Protein AF-A0A650A701-F1 (afdb_monomer)

Mean predicted aligned error: 5.06 Å

Solvent-accessible surface area (backbone atoms only — not comparable to full-atom values): 3651 Å² total; per-r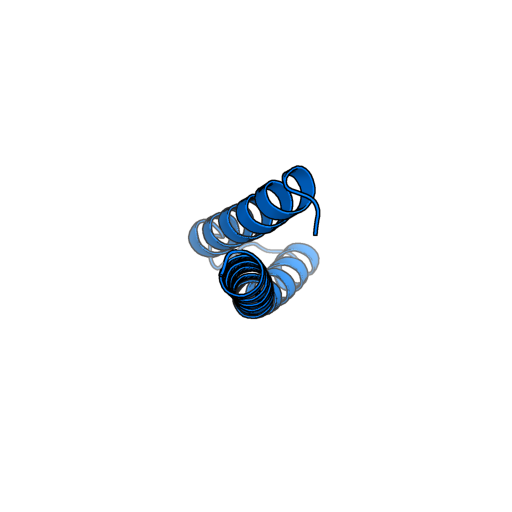esidue (Å²): 134,57,70,71,58,52,54,50,55,52,49,51,44,51,51,37,54,49,49,64,74,66,52,62,97,76,65,88,48,74,66,60,49,54,50,50,54,51,38,57,54,44,62,63,50,46,57,54,53,53,50,54,53,50,51,52,53,53,63,74,70,111

Structure (mmCIF, N/CA/C/O backbone):
data_AF-A0A650A701-F1
#
_entry.id   AF-A0A650A701-F1
#
loop_
_atom_site.group_PDB
_atom_site.id
_atom_site.type_symbol
_atom_site.label_atom_id
_atom_site.label_alt_id
_atom_site.label_comp_id
_atom_site.label_asym_id
_atom_site.label_entity_id
_atom_site.label_seq_id
_atom_site.pdbx_PDB_ins_code
_atom_site.Cartn_x
_atom_site.Cartn_y
_atom_site.Cartn_z
_atom_site.occupancy
_atom_site.B_iso_or_equiv
_atom_site.auth_seq_id
_atom_site.auth_comp_id
_atom_site.auth_asym_id
_atom_site.auth_atom_id
_atom_site.pdbx_PDB_model_num
ATOM 1 N N . MET A 1 1 ? -4.848 -6.507 15.008 1.00 75.56 1 MET A N 1
ATOM 2 C CA . MET A 1 1 ? -3.570 -5.922 14.526 1.00 75.56 1 MET A CA 1
ATOM 3 C C . MET A 1 1 ? -3.164 -4.805 15.478 1.00 75.56 1 MET A C 1
ATOM 5 O O . MET A 1 1 ? -4.055 -4.105 15.936 1.00 75.56 1 MET A O 1
ATOM 9 N N . SER A 1 2 ? -1.880 -4.646 15.809 1.00 86.56 2 SER A N 1
ATOM 10 C CA . SER A 1 2 ? -1.429 -3.529 16.657 1.00 86.56 2 SER A CA 1
ATOM 11 C C . SER A 1 2 ? -1.442 -2.199 15.887 1.00 86.56 2 SER A C 1
ATOM 13 O O . SER A 1 2 ? -1.329 -2.188 14.659 1.00 86.56 2 SER A O 1
ATOM 15 N N . GLU A 1 3 ? -1.562 -1.072 16.593 1.00 85.19 3 GLU A N 1
ATOM 16 C CA . GLU A 1 3 ? -1.588 0.257 15.959 1.00 85.19 3 GLU A CA 1
ATOM 17 C C . GLU A 1 3 ? -0.326 0.579 15.143 1.00 85.19 3 GLU A C 1
ATOM 19 O O . GLU A 1 3 ? -0.477 1.030 14.005 1.00 85.19 3 GLU A O 1
ATOM 24 N N . PRO A 1 4 ? 0.902 0.276 15.620 1.00 91.00 4 PRO A N 1
ATOM 25 C CA . PRO A 1 4 ? 2.109 0.486 14.821 1.00 91.00 4 PRO A CA 1
ATOM 26 C C 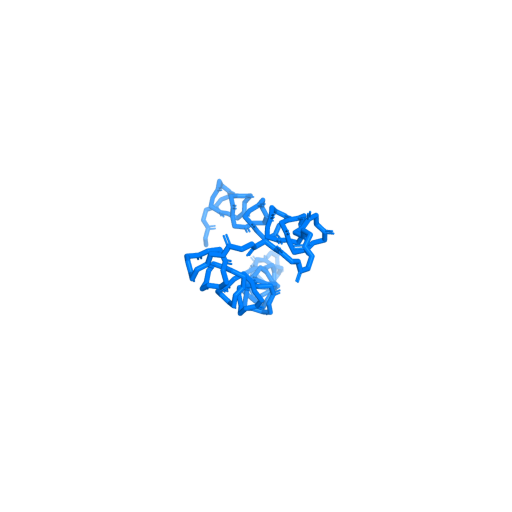. PRO A 1 4 ? 2.077 -0.280 13.492 1.00 91.00 4 PRO A C 1
ATOM 28 O O . PRO A 1 4 ? 2.451 0.262 12.454 1.00 91.00 4 PRO A O 1
ATOM 31 N N . ASN A 1 5 ? 1.549 -1.508 13.499 1.00 91.25 5 ASN A N 1
ATOM 32 C CA . ASN A 1 5 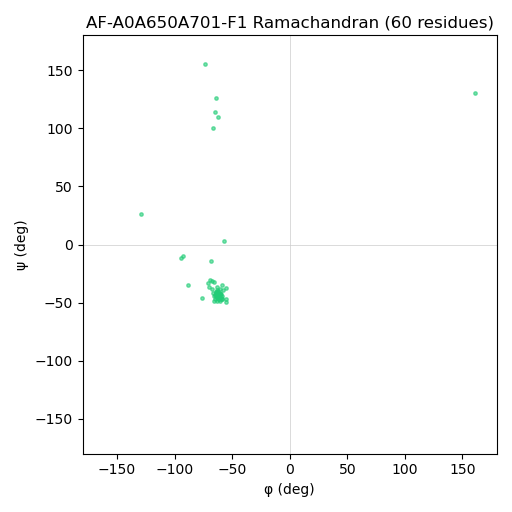? 1.441 -2.330 12.295 1.00 91.25 5 ASN A CA 1
ATOM 33 C C . ASN A 1 5 ? 0.388 -1.774 11.321 1.00 91.25 5 ASN A C 1
ATOM 35 O O . ASN A 1 5 ? 0.606 -1.807 10.112 1.00 91.25 5 ASN A O 1
ATOM 39 N N . PHE A 1 6 ? -0.726 -1.222 11.825 1.00 92.56 6 PHE A N 1
ATOM 40 C CA . PHE A 1 6 ? -1.742 -0.562 10.992 1.00 92.56 6 PHE A CA 1
ATOM 41 C C . PHE A 1 6 ? -1.168 0.657 10.263 1.00 92.56 6 PHE A C 1
ATOM 43 O O . PHE A 1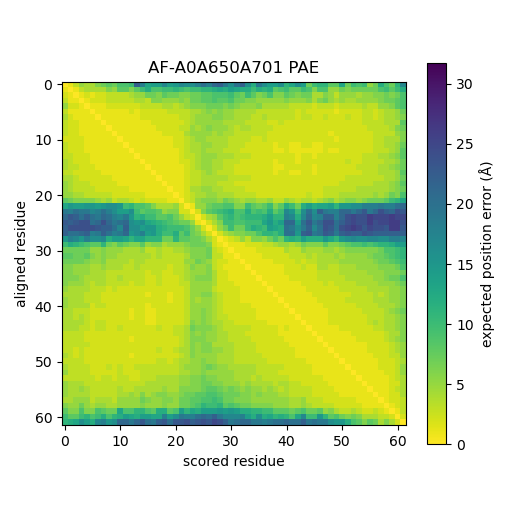 6 ? -1.346 0.807 9.051 1.00 92.56 6 PHE A O 1
ATOM 50 N N . VAL A 1 7 ? -0.439 1.507 10.991 1.00 94.19 7 VAL A N 1
ATOM 51 C CA . VAL A 1 7 ? 0.203 2.703 10.430 1.00 94.19 7 VAL A CA 1
ATOM 52 C C . VAL A 1 7 ? 1.269 2.315 9.408 1.00 94.19 7 VAL A C 1
ATOM 54 O O . VAL A 1 7 ? 1.320 2.904 8.327 1.00 94.19 7 VAL A O 1
ATOM 57 N N . GLN A 1 8 ? 2.077 1.292 9.697 1.00 95.56 8 GLN A N 1
ATOM 58 C CA . GLN A 1 8 ? 3.100 0.803 8.775 1.00 95.56 8 GLN A CA 1
ATOM 59 C C . GLN A 1 8 ? 2.489 0.240 7.485 1.00 95.56 8 GLN A C 1
ATOM 61 O O . GLN A 1 8 ? 2.963 0.570 6.400 1.00 95.56 8 GLN A O 1
ATOM 66 N N . LEU A 1 9 ? 1.420 -0.558 7.581 1.00 95.50 9 LEU A N 1
ATOM 67 C CA . LEU A 1 9 ? 0.732 -1.124 6.417 1.00 95.50 9 LEU A CA 1
ATOM 68 C C . LEU A 1 9 ? 0.105 -0.030 5.541 1.00 95.50 9 LEU A C 1
ATOM 70 O O . LEU A 1 9 ? 0.210 -0.069 4.316 1.00 95.50 9 LEU A O 1
ATOM 74 N N . THR A 1 10 ? -0.493 0.979 6.176 1.00 95.50 10 THR A N 1
ATOM 75 C CA . THR A 1 10 ? -1.081 2.136 5.486 1.00 95.50 10 THR A CA 1
ATOM 76 C C . THR A 1 10 ? -0.005 2.985 4.809 1.00 95.50 10 THR A C 1
ATOM 78 O O . THR A 1 10 ? -0.158 3.379 3.654 1.00 95.50 10 THR A O 1
ATOM 81 N N . THR A 1 11 ? 1.123 3.206 5.488 1.00 96.56 11 THR A N 1
ATOM 82 C CA . THR A 1 11 ? 2.285 3.903 4.919 1.00 96.56 11 THR A CA 1
ATOM 83 C C . THR A 1 11 ? 2.869 3.136 3.737 1.00 96.56 11 THR A C 1
ATOM 85 O O . THR A 1 11 ? 3.174 3.736 2.711 1.00 96.56 11 THR A O 1
ATOM 88 N N . LEU A 1 12 ? 2.986 1.810 3.839 1.00 96.31 12 LEU A N 1
ATOM 89 C CA . LEU A 1 12 ? 3.452 0.963 2.743 1.00 96.31 12 LEU A CA 1
ATOM 90 C C . LEU A 1 12 ? 2.543 1.104 1.517 1.00 96.31 12 LEU A C 1
ATOM 92 O O . LEU A 1 12 ? 3.041 1.306 0.410 1.00 96.31 12 LEU A O 1
ATOM 96 N N . TRP A 1 13 ? 1.224 1.046 1.716 1.00 97.38 13 TRP A N 1
ATOM 97 C CA . TRP A 1 13 ? 0.261 1.250 0.635 1.00 97.38 13 TRP A CA 1
ATOM 98 C C . TRP A 1 13 ? 0.420 2.629 -0.014 1.00 97.38 13 TRP A C 1
ATOM 100 O O . TRP A 1 13 ? 0.492 2.722 -1.237 1.00 97.38 13 TRP A O 1
ATOM 110 N N . PHE A 1 14 ? 0.581 3.685 0.786 1.00 96.25 14 PHE A N 1
ATOM 111 C CA . PHE A 1 14 ? 0.854 5.029 0.280 1.00 96.25 14 PHE A CA 1
ATOM 112 C C . PHE A 1 14 ? 2.146 5.099 -0.555 1.00 96.25 14 PHE A C 1
ATOM 114 O O . PHE A 1 14 ? 2.132 5.623 -1.667 1.00 96.25 14 PHE A O 1
ATOM 121 N N . VAL A 1 15 ? 3.250 4.524 -0.069 1.00 95.69 15 VAL A N 1
ATOM 122 C CA . VAL A 1 15 ? 4.537 4.498 -0.789 1.00 95.69 15 VAL A CA 1
ATOM 123 C C . VAL A 1 15 ? 4.419 3.765 -2.127 1.00 95.69 15 VAL A C 1
ATOM 125 O O . VAL A 1 15 ? 4.993 4.210 -3.117 1.00 95.69 15 VAL A O 1
ATOM 128 N N .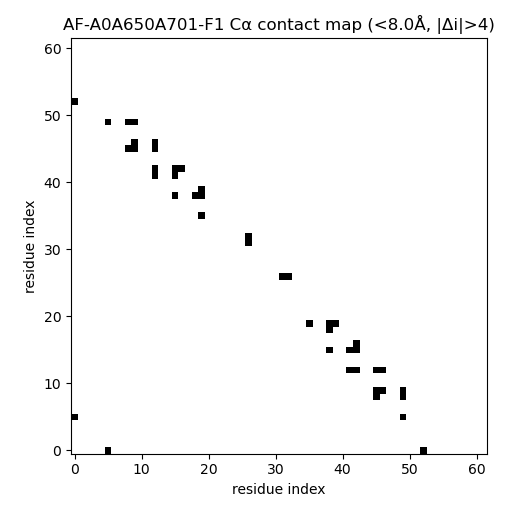 ILE A 1 16 ? 3.645 2.680 -2.188 1.00 95.06 16 ILE A N 1
ATOM 129 C CA . ILE A 1 16 ? 3.384 1.941 -3.431 1.00 95.06 16 ILE A CA 1
ATOM 1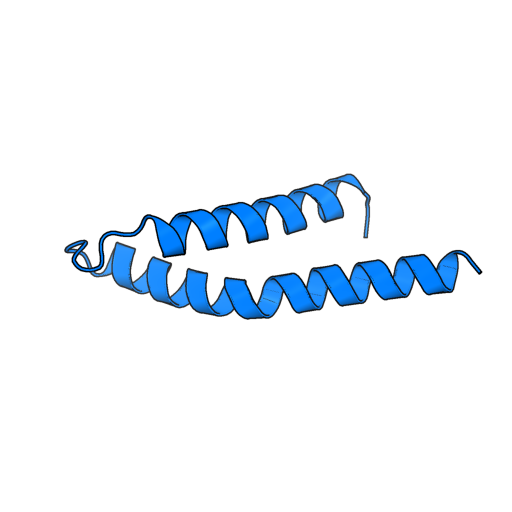30 C C . ILE A 1 16 ? 2.634 2.804 -4.448 1.00 95.06 16 ILE A C 1
ATOM 132 O O . ILE A 1 16 ? 3.002 2.812 -5.622 1.00 95.06 16 ILE A O 1
ATOM 136 N N . LEU A 1 17 ? 1.619 3.557 -4.012 1.00 95.00 17 LEU A N 1
ATOM 137 C CA . LEU A 1 17 ? 0.886 4.474 -4.890 1.00 95.00 17 LEU A CA 1
ATOM 138 C C . LEU A 1 17 ? 1.812 5.551 -5.464 1.00 95.00 17 LEU A C 1
ATOM 140 O O . LEU A 1 17 ? 1.775 5.808 -6.667 1.00 95.00 17 LEU A O 1
ATOM 144 N N . VAL A 1 18 ? 2.675 6.132 -4.623 1.00 94.25 18 VAL A N 1
ATOM 145 C CA . VAL A 1 18 ? 3.681 7.109 -5.064 1.00 94.25 18 VAL A CA 1
ATOM 146 C C . VAL A 1 18 ? 4.633 6.470 -6.072 1.00 94.25 18 VAL A C 1
ATOM 148 O O . VAL A 1 18 ? 4.818 7.019 -7.152 1.00 94.25 18 VAL A O 1
ATOM 151 N N . PHE A 1 19 ? 5.172 5.286 -5.769 1.00 91.25 19 PHE A N 1
ATOM 152 C CA . PHE A 1 19 ? 6.072 4.562 -6.665 1.00 91.25 19 PHE A CA 1
ATOM 153 C C . PHE A 1 19 ? 5.451 4.337 -8.051 1.00 91.25 19 PHE A C 1
ATOM 155 O O . PHE A 1 19 ? 6.100 4.627 -9.053 1.00 91.25 19 PHE A O 1
ATOM 162 N N . ILE A 1 20 ? 4.193 3.886 -8.121 1.00 89.94 20 ILE A N 1
ATOM 163 C CA . ILE A 1 20 ? 3.483 3.668 -9.392 1.00 89.94 20 ILE A CA 1
ATOM 164 C C . ILE A 1 20 ? 3.318 4.982 -10.169 1.00 89.94 20 ILE A C 1
ATOM 166 O O . ILE A 1 20 ? 3.514 4.996 -11.381 1.00 89.94 20 ILE A O 1
ATOM 170 N N . GLN A 1 21 ? 2.983 6.083 -9.490 1.00 90.31 21 GLN A N 1
ATOM 171 C CA . GLN A 1 21 ? 2.779 7.389 -10.130 1.00 90.31 21 GLN A CA 1
ATOM 172 C C . GLN A 1 21 ? 4.079 8.030 -10.625 1.00 90.31 21 GLN A C 1
ATOM 174 O O . GLN A 1 21 ? 4.068 8.742 -11.626 1.00 90.31 21 GLN A O 1
ATOM 179 N N . THR A 1 22 ? 5.190 7.806 -9.922 1.00 87.56 22 THR A N 1
ATOM 180 C CA . THR A 1 22 ? 6.483 8.414 -10.256 1.00 87.56 22 THR A CA 1
ATOM 181 C C . THR A 1 22 ? 7.357 7.535 -11.132 1.00 87.56 22 THR A C 1
ATOM 183 O O . THR A 1 22 ? 8.381 8.017 -11.611 1.00 87.56 22 THR A O 1
ATOM 186 N N . ASN A 1 23 ? 7.008 6.258 -11.322 1.00 74.25 23 ASN A N 1
ATOM 187 C CA . ASN A 1 23 ? 7.781 5.379 -12.183 1.00 74.25 23 ASN A CA 1
ATOM 188 C C . ASN A 1 23 ? 7.697 5.902 -13.627 1.00 74.25 23 ASN A C 1
ATOM 190 O O . ASN A 1 23 ? 6.610 5.893 -14.215 1.00 74.25 23 ASN A O 1
ATOM 194 N N . PRO A 1 24 ? 8.808 6.364 -14.226 1.00 62.44 24 PRO A N 1
ATOM 195 C CA . PRO A 1 24 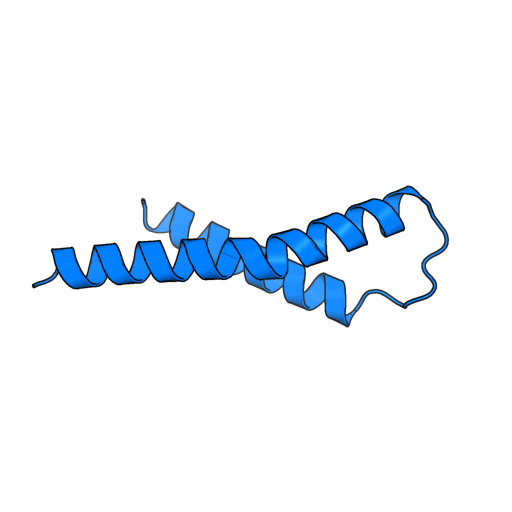? 8.801 6.719 -15.631 1.00 62.44 24 PRO A CA 1
ATOM 196 C C . PRO A 1 24 ? 8.522 5.429 -16.401 1.00 62.44 24 PRO A C 1
ATOM 198 O O . PRO A 1 24 ? 9.223 4.437 -16.210 1.00 62.44 24 PRO A O 1
ATOM 201 N N . GLY A 1 25 ? 7.502 5.418 -17.262 1.00 59.75 25 GLY A N 1
ATOM 202 C CA . GLY A 1 25 ? 7.029 4.224 -17.985 1.00 59.75 25 GLY A CA 1
ATOM 203 C C . GLY A 1 25 ? 8.067 3.494 -18.857 1.00 59.75 25 GLY A C 1
ATOM 204 O O . GLY A 1 25 ? 7.718 2.514 -19.503 1.00 59.75 25 GLY A O 1
ATOM 205 N N . ASN A 1 26 ? 9.327 3.944 -18.847 1.00 59.19 26 ASN A N 1
ATOM 206 C CA . ASN A 1 26 ? 10.454 3.478 -19.649 1.00 59.19 26 ASN A CA 1
ATOM 207 C C . ASN A 1 26 ? 11.701 3.168 -18.790 1.00 59.19 26 ASN A C 1
ATOM 209 O O . ASN A 1 26 ? 12.823 3.325 -19.264 1.00 59.19 26 ASN A O 1
ATOM 213 N N . ALA A 1 27 ? 11.553 2.825 -17.506 1.00 61.66 27 ALA A N 1
ATOM 214 C CA . ALA A 1 27 ? 12.706 2.454 -16.687 1.00 61.66 27 ALA A CA 1
ATOM 215 C C . ALA A 1 27 ? 13.317 1.133 -17.206 1.00 61.66 27 ALA A C 1
ATOM 217 O O . ALA A 1 27 ? 12.791 0.049 -16.953 1.00 61.66 27 ALA A O 1
ATOM 218 N N . ASP A 1 28 ? 14.410 1.229 -17.966 1.00 65.94 28 ASP A N 1
ATOM 219 C CA . ASP A 1 28 ? 15.115 0.083 -18.543 1.00 65.94 28 ASP A CA 1
ATOM 220 C C . ASP A 1 28 ? 15.672 -0.826 -17.433 1.00 65.94 28 ASP A C 1
ATOM 222 O O . ASP A 1 28 ? 16.608 -0.478 -16.711 1.00 65.94 28 ASP A O 1
ATOM 226 N N . GLY A 1 29 ? 15.080 -2.013 -17.276 1.00 79.31 29 GLY A N 1
ATOM 227 C CA . GLY A 1 29 ? 15.561 -3.035 -16.350 1.00 79.31 29 GLY A CA 1
ATOM 228 C C . GLY A 1 29 ? 14.516 -4.095 -15.996 1.00 79.31 29 GLY A C 1
ATOM 229 O O . GLY A 1 29 ? 13.406 -3.795 -15.553 1.00 79.31 29 GLY A O 1
ATOM 230 N N . ALA A 1 30 ? 14.889 -5.373 -16.109 1.00 83.44 30 ALA A N 1
ATOM 231 C CA . ALA A 1 30 ? 14.019 -6.487 -15.719 1.00 83.44 30 ALA A CA 1
ATOM 232 C C . ALA A 1 30 ? 13.604 -6.416 -14.234 1.00 83.44 30 ALA A C 1
ATOM 234 O O . ALA A 1 30 ? 12.469 -6.738 -13.886 1.00 83.44 30 ALA A O 1
ATOM 235 N N . LEU A 1 31 ? 14.501 -5.932 -13.365 1.00 86.69 31 LEU A N 1
ATOM 236 C CA . LEU A 1 31 ? 14.232 -5.776 -11.935 1.00 86.69 31 LEU A CA 1
ATOM 237 C C . LEU A 1 31 ? 13.146 -4.727 -11.665 1.00 86.69 31 LEU A C 1
ATOM 239 O O . LEU A 1 31 ? 12.200 -5.011 -10.936 1.00 86.69 31 LEU A O 1
ATOM 243 N N . ILE A 1 32 ? 13.247 -3.537 -12.265 1.00 86.44 32 ILE A N 1
ATOM 244 C CA . ILE A 1 32 ? 12.270 -2.465 -12.029 1.00 86.44 32 ILE A CA 1
ATOM 245 C C . ILE A 1 32 ? 10.906 -2.802 -12.634 1.00 86.44 32 ILE A C 1
ATOM 247 O O . ILE A 1 32 ? 9.877 -2.483 -12.045 1.00 86.44 32 ILE A O 1
ATOM 251 N N . THR A 1 33 ? 10.896 -3.563 -13.732 1.00 85.88 33 THR A N 1
ATOM 252 C CA . THR A 1 33 ? 9.671 -4.132 -14.309 1.00 85.88 33 THR A CA 1
ATOM 253 C C . THR A 1 33 ? 9.000 -5.111 -13.341 1.00 85.88 33 THR A C 1
ATOM 255 O O . THR A 1 33 ? 7.805 -4.991 -13.072 1.00 85.88 33 THR A O 1
ATOM 258 N N . ALA A 1 34 ? 9.756 -6.051 -12.761 1.00 89.44 34 ALA A N 1
ATOM 259 C CA . ALA A 1 34 ? 9.224 -7.008 -11.789 1.00 89.44 34 ALA A CA 1
ATOM 260 C C . ALA A 1 34 ? 8.697 -6.318 -10.518 1.00 89.44 34 ALA A C 1
ATOM 262 O O . ALA A 1 34 ? 7.619 -6.660 -10.027 1.00 89.44 34 ALA A O 1
ATOM 263 N N . VAL A 1 35 ? 9.417 -5.307 -10.020 1.00 89.94 35 VAL A N 1
ATOM 264 C CA . VAL A 1 35 ? 8.970 -4.475 -8.891 1.00 89.94 35 VAL A CA 1
ATOM 265 C C . VAL A 1 35 ? 7.701 -3.698 -9.252 1.00 89.94 35 VAL A C 1
ATOM 267 O O . VAL A 1 35 ? 6.785 -3.632 -8.438 1.00 89.94 35 VAL A O 1
ATOM 270 N N . GLY A 1 36 ? 7.598 -3.183 -10.480 1.00 89.06 36 GLY A N 1
ATOM 271 C CA . GLY A 1 36 ? 6.391 -2.552 -11.020 1.00 89.06 36 GLY A CA 1
ATOM 272 C C . GLY A 1 36 ? 5.164 -3.459 -10.958 1.00 89.06 36 GLY A C 1
ATOM 273 O O . GLY A 1 36 ? 4.125 -3.066 -10.431 1.00 89.06 36 GLY A O 1
ATOM 274 N N . ILE A 1 37 ? 5.298 -4.700 -11.429 1.00 90.69 37 ILE A N 1
ATOM 275 C CA . ILE A 1 37 ? 4.214 -5.692 -11.391 1.00 90.69 37 ILE A CA 1
ATOM 276 C C . ILE A 1 37 ? 3.803 -5.988 -9.944 1.00 90.69 37 ILE A C 1
ATOM 278 O O . ILE A 1 37 ? 2.615 -5.975 -9.621 1.00 90.69 37 ILE A O 1
ATOM 282 N N . LEU A 1 38 ? 4.775 -6.217 -9.055 1.00 92.81 38 LEU A N 1
ATOM 283 C CA . LEU A 1 38 ? 4.497 -6.464 -7.641 1.00 92.81 38 LEU A CA 1
ATOM 284 C C . LEU A 1 38 ? 3.790 -5.271 -6.981 1.00 92.81 38 LEU A C 1
ATOM 286 O O . LEU A 1 38 ? 2.839 -5.463 -6.226 1.00 92.81 38 LEU A O 1
ATOM 290 N N . ALA A 1 39 ? 4.217 -4.045 -7.288 1.00 93.06 39 ALA A N 1
ATOM 291 C CA . ALA A 1 39 ? 3.598 -2.828 -6.779 1.00 93.06 39 ALA A CA 1
ATOM 292 C C . ALA A 1 39 ? 2.127 -2.721 -7.205 1.00 93.06 39 ALA A C 1
ATOM 294 O O . ALA A 1 39 ? 1.278 -2.414 -6.370 1.00 93.06 39 ALA A O 1
ATOM 295 N N . ILE A 1 40 ? 1.802 -3.052 -8.460 1.00 93.50 40 ILE A N 1
ATOM 296 C CA . ILE A 1 40 ? 0.414 -3.084 -8.947 1.00 93.50 40 ILE A CA 1
ATOM 297 C C . ILE A 1 40 ? -0.416 -4.111 -8.164 1.00 93.50 40 ILE A C 1
ATOM 299 O O . ILE A 1 40 ? -1.528 -3.804 -7.743 1.00 93.50 40 ILE A O 1
ATOM 303 N N . LEU A 1 41 ? 0.111 -5.312 -7.906 1.00 95.19 41 LEU A N 1
ATOM 304 C CA . LEU A 1 41 ? -0.601 -6.315 -7.101 1.00 95.19 41 LEU A CA 1
ATOM 305 C C . LEU A 1 41 ? -0.866 -5.813 -5.674 1.00 95.19 41 LEU A C 1
ATOM 307 O O . LEU A 1 41 ? -1.984 -5.921 -5.163 1.00 95.19 41 LEU A O 1
ATOM 311 N N . LEU A 1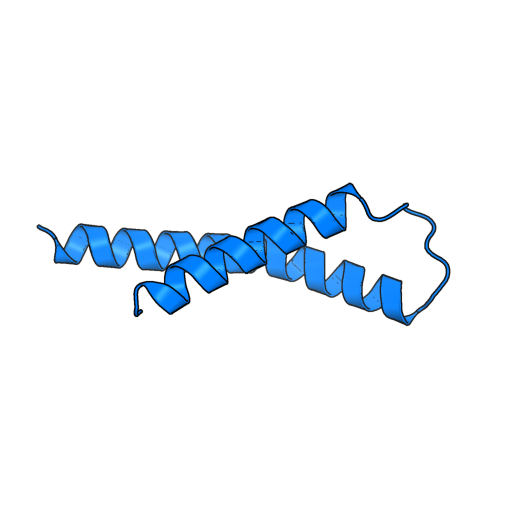 42 ? 0.147 -5.223 -5.037 1.00 94.81 42 LEU A N 1
ATOM 312 C CA . LEU A 1 42 ? 0.029 -4.699 -3.678 1.00 94.81 42 LEU A CA 1
ATOM 313 C C . LEU A 1 42 ? -0.904 -3.483 -3.591 1.00 94.81 42 LEU A C 1
ATOM 315 O O . LEU A 1 42 ? -1.595 -3.335 -2.584 1.00 94.81 42 LEU A O 1
ATOM 319 N N . MET A 1 43 ? -0.982 -2.655 -4.639 1.00 95.56 43 MET A N 1
ATOM 320 C CA . MET A 1 43 ? -1.921 -1.532 -4.727 1.00 95.56 43 MET A CA 1
ATOM 321 C C . MET A 1 43 ? -3.371 -1.983 -4.525 1.00 95.56 43 MET A C 1
ATOM 323 O O . MET A 1 43 ? -4.128 -1.259 -3.881 1.00 95.56 43 MET A O 1
ATOM 327 N N . TYR A 1 44 ? -3.745 -3.161 -5.036 1.00 94.62 44 TYR A N 1
ATOM 328 C CA . TYR A 1 44 ? -5.088 -3.725 -4.872 1.00 94.62 44 TYR A CA 1
ATOM 329 C C . TYR A 1 44 ? -5.239 -4.569 -3.603 1.00 94.62 44 TYR A C 1
ATOM 331 O O . TYR A 1 44 ? -6.299 -4.552 -2.983 1.00 94.62 44 TYR A O 1
ATOM 339 N N . PHE A 1 45 ? -4.195 -5.291 -3.187 1.00 95.75 45 PHE A N 1
ATOM 340 C CA . PHE A 1 45 ? -4.273 -6.194 -2.036 1.00 95.75 45 PHE A CA 1
ATOM 341 C C . PHE A 1 45 ? -4.255 -5.467 -0.680 1.00 95.75 45 PHE A C 1
ATOM 343 O O . PHE A 1 45 ? -5.071 -5.751 0.197 1.00 95.75 45 PHE A O 1
ATOM 350 N N . LEU A 1 46 ? -3.353 -4.497 -0.503 1.00 95.00 46 LEU A N 1
ATOM 351 C CA . LEU A 1 46 ? -3.208 -3.759 0.755 1.00 95.00 46 LEU A CA 1
ATOM 352 C C . LEU A 1 46 ? -4.455 -2.973 1.203 1.00 95.00 46 LEU A C 1
ATOM 354 O O . LEU A 1 46 ? -4.766 -3.047 2.393 1.00 95.00 46 LEU A O 1
ATOM 358 N N . PRO A 1 47 ? -5.207 -2.259 0.342 1.00 95.38 47 PRO A N 1
ATOM 359 C CA . PRO A 1 47 ? -6.384 -1.524 0.798 1.00 95.38 47 PRO A CA 1
ATOM 360 C C . PRO A 1 47 ? -7.480 -2.462 1.301 1.00 95.38 47 PRO A C 1
ATOM 362 O O . PRO A 1 47 ? -8.163 -2.122 2.261 1.00 95.38 47 PRO A O 1
ATOM 365 N N . VAL A 1 48 ? -7.611 -3.668 0.736 1.00 96.50 48 VAL A N 1
ATOM 366 C CA . VAL A 1 48 ? -8.549 -4.682 1.244 1.00 96.50 48 VAL A CA 1
ATOM 367 C C . VAL A 1 48 ? -8.178 -5.085 2.672 1.00 96.50 48 VAL A C 1
ATOM 369 O O . VAL A 1 48 ? -9.046 -5.124 3.544 1.00 96.50 48 VAL A O 1
ATOM 372 N N . LEU A 1 49 ? -6.889 -5.311 2.948 1.00 94.50 49 LEU A N 1
ATOM 373 C CA . LEU A 1 49 ? -6.422 -5.616 4.303 1.00 94.50 49 LEU A CA 1
ATOM 374 C C . LEU A 1 49 ? -6.662 -4.453 5.271 1.00 94.50 49 LEU A C 1
ATOM 376 O O . LEU A 1 49 ? -7.186 -4.673 6.362 1.00 94.50 49 LEU A O 1
ATOM 380 N N . ILE A 1 50 ? -6.334 -3.223 4.869 1.00 95.00 50 ILE A N 1
ATOM 381 C CA . ILE A 1 50 ? -6.531 -2.022 5.693 1.00 95.00 50 ILE A CA 1
ATOM 382 C C . ILE A 1 50 ? -8.018 -1.839 6.026 1.00 95.00 50 ILE A C 1
ATOM 384 O O . ILE A 1 50 ? -8.359 -1.649 7.193 1.00 95.00 50 ILE A O 1
ATOM 388 N N . LEU A 1 51 ? -8.904 -1.956 5.033 1.00 95.81 51 LEU A N 1
ATOM 389 C CA . LEU A 1 51 ? -10.351 -1.833 5.223 1.00 95.81 51 LEU A CA 1
ATOM 390 C C . LEU A 1 51 ? -10.909 -2.952 6.103 1.00 95.81 51 LEU A C 1
ATOM 392 O O . LEU A 1 51 ? -11.690 -2.673 7.006 1.00 95.81 51 LEU A O 1
ATOM 396 N N . SER A 1 52 ? -10.485 -4.200 5.894 1.00 94.81 52 SER A N 1
ATOM 397 C CA . SER A 1 52 ? -10.924 -5.327 6.728 1.00 94.81 52 SER A CA 1
ATOM 398 C C . SER A 1 52 ? -10.507 -5.158 8.193 1.00 94.81 52 SER A C 1
ATOM 400 O O . SER A 1 52 ? -11.308 -5.392 9.096 1.00 94.81 52 SER A O 1
ATOM 402 N N . ALA A 1 53 ? -9.288 -4.667 8.441 1.00 92.38 53 ALA A N 1
ATOM 403 C CA . ALA A 1 53 ? -8.807 -4.372 9.784 1.00 92.38 53 ALA A CA 1
ATOM 404 C C . ALA A 1 53 ? -9.561 -3.196 10.418 1.00 92.38 53 ALA A C 1
ATOM 406 O O . ALA A 1 53 ? -9.842 -3.226 11.614 1.00 92.38 53 ALA A O 1
ATOM 407 N N . LEU A 1 54 ? -9.897 -2.170 9.631 1.00 93.25 54 LEU A N 1
ATOM 408 C CA . LEU A 1 54 ? -10.677 -1.031 10.104 1.00 93.25 54 LEU A CA 1
ATOM 409 C C . LEU A 1 54 ? -12.104 -1.450 10.482 1.00 93.25 54 LEU A C 1
ATOM 411 O O . LEU A 1 54 ? -12.582 -1.072 11.546 1.00 93.25 54 LEU A O 1
ATOM 415 N N . LEU A 1 55 ? -12.747 -2.272 9.648 1.00 95.00 55 LEU A N 1
ATOM 416 C CA . LEU A 1 55 ? -14.079 -2.820 9.911 1.00 95.00 55 LEU A CA 1
ATOM 417 C C . LEU A 1 55 ? -14.097 -3.692 11.169 1.00 95.00 55 LEU A C 1
ATOM 419 O O . LEU A 1 55 ? -14.986 -3.531 11.996 1.00 95.00 55 LEU A O 1
ATOM 423 N N . ALA A 1 56 ? -13.103 -4.565 11.349 1.00 92.75 56 ALA A N 1
ATOM 424 C CA . ALA A 1 56 ? -12.994 -5.381 12.558 1.00 92.75 56 ALA A CA 1
ATOM 425 C C . ALA A 1 56 ? -12.881 -4.514 13.823 1.00 92.75 56 ALA A C 1
ATOM 427 O O . ALA A 1 56 ? -13.603 -4.743 14.786 1.00 92.75 56 ALA A O 1
ATOM 428 N N . ARG A 1 57 ? -12.042 -3.465 13.796 1.00 89.81 57 ARG A N 1
ATOM 429 C CA . ARG A 1 57 ? -11.914 -2.518 14.920 1.00 89.81 57 ARG A CA 1
ATOM 430 C C . ARG A 1 57 ? -13.202 -1.747 15.194 1.00 89.81 57 ARG A C 1
ATOM 432 O O . ARG A 1 57 ? -13.484 -1.460 16.348 1.00 89.81 57 ARG A O 1
ATOM 439 N N . PHE A 1 58 ? -13.941 -1.383 14.147 1.00 92.50 58 PHE A N 1
ATOM 440 C CA . PHE A 1 58 ? -15.216 -0.686 14.286 1.00 92.50 58 PHE A CA 1
ATOM 441 C C . PHE A 1 58 ? -16.256 -1.575 14.978 1.00 92.50 58 PHE A C 1
ATOM 443 O O . PHE A 1 58 ? -16.865 -1.145 15.949 1.00 92.50 58 PHE A O 1
ATOM 450 N N . ILE A 1 59 ? -16.375 -2.836 14.552 1.00 94.56 59 ILE A N 1
ATOM 451 C CA . ILE A 1 59 ? -17.291 -3.812 15.162 1.00 94.56 59 ILE A CA 1
ATOM 452 C C . ILE A 1 59 ? -16.908 -4.106 16.619 1.00 94.56 59 ILE A C 1
ATOM 454 O O . ILE A 1 59 ? -17.781 -4.199 17.467 1.00 94.56 59 ILE A O 1
ATOM 458 N N . GLU A 1 60 ? -15.615 -4.238 16.930 1.00 88.81 60 GLU A N 1
ATOM 459 C CA . GLU A 1 60 ? -15.137 -4.455 18.308 1.00 88.81 60 GLU A CA 1
ATOM 460 C C . GLU A 1 60 ? -15.329 -3.234 19.227 1.00 88.81 60 GLU A C 1
ATOM 462 O O . GLU A 1 60 ? -15.170 -3.358 20.442 1.00 88.81 60 GLU A O 1
ATOM 467 N N . SER A 1 61 ? -15.608 -2.053 18.665 1.00 79.38 61 SER A N 1
ATOM 468 C CA . SER A 1 61 ? -15.818 -0.817 19.427 1.00 79.38 61 SER A CA 1
ATOM 469 C C . SER A 1 61 ? -17.280 -0.532 19.792 1.00 79.38 61 SER A C 1
ATOM 471 O O . SER A 1 61 ? -17.513 0.385 20.582 1.00 79.38 61 SER A O 1
ATOM 473 N N . GLU A 1 62 ? -18.231 -1.294 19.238 1.00 60.84 62 GLU A N 1
ATOM 474 C CA . GLU A 1 62 ? -19.658 -1.298 19.613 1.00 60.84 62 GLU A CA 1
ATOM 475 C C . GLU A 1 62 ? -19.944 -2.317 20.729 1.00 60.84 62 GLU A C 1
ATOM 477 O O . GLU A 1 62 ? -20.698 -1.955 21.663 1.00 60.84 62 GLU A O 1
#

Secondary structure (DSSP, 8-state):
--HHHHHHHHHHHHHHHHHHHHS-TT---HHHHHHHHHHHHHHHHHHHHHHHHHHHHHHTT-

pLDDT: mean 88.61, std 10.15, range [59.19, 97.38]

Nearest PDB structures (foldseek):
  9cpc-assembly1_2K  TM=7.218E-01  e=5.823E+00  Sus scrofa
  8glv-assembly1_5V  TM=6.574E-01  e=4.143E+00  Chlamydomonas r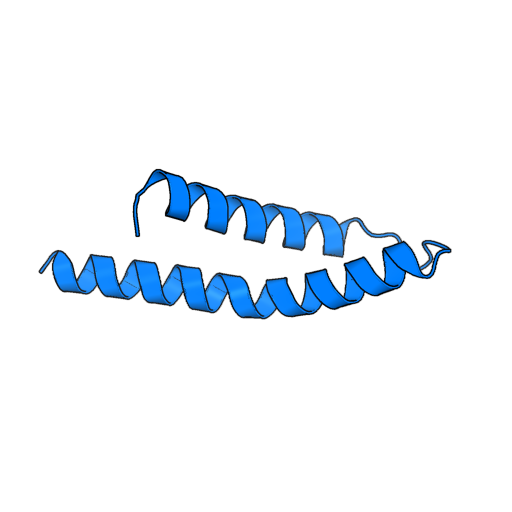einhardtii
  8glv-assembly1_HE  TM=7.078E-01  e=6.234E+00  Chlamydomonas reinhardtii
  6u42-assembly1_5V  TM=6.590E-01  e=6.234E+00  Chlamydomonas reinhardtii

Foldseek 3Di:
DDPVVLVVLVVVLVVLVVCQVPPDPPPPDPVVVVVNVVSVVSNVVSVVVSVVVVVVVVVVVD

Radius of gyration: 14.69 Å; Cα contacts (8 Å, |Δi|>4): 22; chains: 1; bounding box: 35×15×39 Å

Sequence (62 aa):
MSEPNFVQLTTLWFVILVFIQTNPGNADGALITAVGILAILLMYFLPVLILSALLARFIESE